Protein AF-A0A2J8PI56-F1 (afdb_monomer_lite)

Structure (mmCIF, N/CA/C/O backbone):
data_AF-A0A2J8PI56-F1
#
_entry.id   AF-A0A2J8PI56-F1
#
loop_
_atom_site.group_PDB
_atom_site.id
_atom_site.type_symbol
_atom_site.label_atom_id
_atom_site.label_alt_id
_atom_site.label_comp_id
_atom_site.label_asym_id
_atom_site.label_entity_id
_atom_site.label_seq_id
_atom_site.pdbx_PDB_ins_code
_atom_site.Cartn_x
_atom_site.Cartn_y
_atom_site.Cartn_z
_atom_site.occupancy
_atom_site.B_iso_or_equiv
_atom_site.auth_seq_id
_atom_site.auth_comp_id
_atom_site.auth_asym_id
_atom_site.auth_atom_id
_atom_site.pdbx_PDB_model_num
ATOM 1 N N . MET A 1 1 ? 15.524 -0.976 -21.102 1.00 78.50 1 MET A N 1
ATOM 2 C CA . MET A 1 1 ? 14.492 -1.824 -20.456 1.00 78.50 1 MET A CA 1
ATOM 3 C C . MET A 1 1 ? 13.629 -0.970 -19.536 1.00 78.50 1 MET A C 1
ATOM 5 O O . MET A 1 1 ? 14.182 -0.148 -18.815 1.00 78.50 1 MET A O 1
ATOM 9 N N . ARG A 1 2 ? 12.299 -1.134 -19.547 1.00 85.81 2 ARG A N 1
ATOM 10 C CA . ARG A 1 2 ? 11.397 -0.458 -18.594 1.00 85.81 2 ARG A CA 1
ATOM 11 C C . ARG A 1 2 ? 11.334 -1.282 -17.302 1.00 85.81 2 ARG A C 1
ATOM 13 O O . ARG A 1 2 ? 10.947 -2.439 -17.352 1.00 85.81 2 ARG A O 1
ATOM 20 N N . GLN A 1 3 ? 11.745 -0.699 -16.174 1.00 94.69 3 GLN A N 1
ATOM 21 C CA . GLN A 1 3 ? 11.803 -1.380 -14.866 1.00 94.69 3 GLN A CA 1
ATOM 22 C C . GLN A 1 3 ? 10.588 -1.094 -13.975 1.00 94.69 3 GLN A C 1
ATOM 24 O O . GLN A 1 3 ? 10.510 -1.628 -12.873 1.00 94.69 3 GLN A O 1
ATOM 29 N N . GLY A 1 4 ? 9.684 -0.219 -14.416 1.00 95.50 4 GLY A N 1
ATOM 30 C CA . GLY A 1 4 ? 8.539 0.240 -13.639 1.00 95.50 4 GLY A CA 1
ATOM 31 C C . GLY A 1 4 ? 7.222 -0.363 -14.114 1.00 95.50 4 GLY A C 1
ATOM 32 O O . GLY A 1 4 ? 7.041 -0.609 -15.307 1.00 95.50 4 GLY A O 1
ATOM 33 N N . LEU A 1 5 ? 6.297 -0.534 -13.175 1.00 95.44 5 LEU A N 1
ATOM 34 C CA . LEU A 1 5 ? 4.867 -0.690 -13.409 1.00 95.44 5 LEU A CA 1
ATOM 35 C C . LEU A 1 5 ? 4.110 0.472 -12.761 1.00 95.44 5 LEU A C 1
ATOM 37 O O . LEU A 1 5 ? 4.550 1.032 -11.757 1.00 95.44 5 LEU A O 1
ATOM 41 N N . GLN A 1 6 ? 2.959 0.808 -13.336 1.00 95.94 6 GLN A N 1
ATOM 42 C CA . GLN A 1 6 ? 2.049 1.814 -12.804 1.00 95.94 6 GLN A CA 1
ATOM 43 C C . GLN A 1 6 ? 0.695 1.171 -12.505 1.00 95.94 6 GLN A C 1
ATOM 45 O O . GLN A 1 6 ? 0.093 0.537 -13.376 1.00 95.94 6 GLN A O 1
ATOM 50 N N . CYS A 1 7 ? 0.188 1.359 -11.287 1.00 96.69 7 CYS A N 1
ATOM 51 C CA . CYS A 1 7 ? -1.158 0.927 -10.935 1.00 96.69 7 CYS A CA 1
ATOM 52 C C . CYS A 1 7 ? -2.193 1.701 -11.764 1.00 96.69 7 CYS A C 1
ATOM 54 O O . CYS A 1 7 ? -2.192 2.930 -11.794 1.00 96.69 7 CYS A O 1
ATOM 56 N N . LYS A 1 8 ? -3.125 1.000 -12.416 1.00 95.81 8 LYS A N 1
ATOM 57 C CA . LYS A 1 8 ? -4.154 1.645 -13.249 1.00 95.81 8 LYS A CA 1
ATOM 58 C C . LYS A 1 8 ? -5.143 2.480 -12.434 1.00 95.81 8 LYS A C 1
ATOM 60 O O . LYS A 1 8 ? -5.656 3.460 -12.970 1.00 95.81 8 LYS A O 1
ATOM 65 N N . ILE A 1 9 ? -5.368 2.101 -11.176 1.00 95.69 9 ILE A N 1
ATOM 66 C CA . ILE A 1 9 ? -6.370 2.688 -10.283 1.00 95.69 9 ILE A CA 1
ATOM 67 C C . ILE A 1 9 ? -5.774 3.899 -9.558 1.00 95.69 9 ILE A C 1
ATOM 69 O O . ILE A 1 9 ? -6.159 5.027 -9.837 1.00 95.69 9 ILE A O 1
ATOM 73 N N . CYS A 1 10 ? -4.782 3.688 -8.686 1.00 95.25 10 CYS A N 1
ATOM 74 C CA . CYS A 1 10 ? -4.196 4.766 -7.878 1.00 95.25 10 CYS A CA 1
ATOM 75 C C . CYS A 1 10 ? -2.998 5.478 -8.526 1.00 95.25 10 CYS A C 1
ATOM 77 O O . CYS A 1 10 ? -2.426 6.373 -7.914 1.00 95.25 10 CYS A O 1
ATOM 79 N N . LYS A 1 11 ? -2.578 5.074 -9.734 1.00 96.06 11 LYS A N 1
ATOM 80 C CA . LYS A 1 11 ? -1.438 5.656 -10.478 1.00 96.06 11 LYS A CA 1
ATOM 81 C C . LYS A 1 11 ? -0.077 5.583 -9.774 1.00 96.06 11 LYS A C 1
ATOM 83 O O . LYS A 1 11 ? 0.886 6.167 -10.268 1.00 96.06 11 LYS A O 1
ATOM 88 N N . MET A 1 12 ? 0.031 4.815 -8.687 1.00 95.75 12 MET A N 1
ATOM 89 C CA . MET A 1 12 ? 1.293 4.554 -7.997 1.00 95.75 12 MET A CA 1
ATOM 90 C C . MET A 1 12 ? 2.282 3.849 -8.928 1.00 95.75 12 MET A C 1
ATOM 92 O O . MET A 1 12 ? 1.924 2.884 -9.604 1.00 95.75 12 MET A O 1
ATOM 96 N N . ASN A 1 13 ? 3.525 4.327 -8.937 1.00 95.88 13 ASN A N 1
ATOM 97 C CA . ASN A 1 13 ? 4.620 3.726 -9.686 1.00 95.88 13 ASN A CA 1
ATOM 98 C C . ASN A 1 13 ? 5.461 2.849 -8.762 1.00 95.88 13 ASN A C 1
ATOM 100 O O . ASN A 1 13 ? 5.789 3.248 -7.646 1.00 95.88 13 ASN A O 1
ATOM 104 N N . VAL A 1 14 ? 5.832 1.669 -9.240 1.00 96.56 14 VAL A N 1
ATOM 105 C CA . VAL A 1 14 ? 6.653 0.717 -8.493 1.00 96.56 14 VAL A CA 1
ATOM 106 C C . VAL A 1 14 ? 7.638 0.053 -9.437 1.00 96.56 14 VAL A C 1
ATOM 108 O O . VAL A 1 14 ? 7.330 -0.189 -10.602 1.00 96.56 14 VAL A O 1
ATOM 111 N N . HIS A 1 15 ? 8.832 -0.264 -8.951 1.00 97.69 15 HIS A N 1
ATOM 112 C CA . HIS A 1 15 ? 9.742 -1.108 -9.718 1.00 97.69 15 HIS A CA 1
ATOM 113 C C . HIS A 1 15 ? 9.225 -2.546 -9.751 1.00 97.69 15 HIS A C 1
ATOM 115 O O . HIS A 1 15 ? 8.782 -3.053 -8.727 1.00 97.69 15 HIS A O 1
ATOM 121 N N . ILE A 1 16 ? 9.382 -3.243 -10.878 1.00 95.69 16 ILE A N 1
ATOM 122 C CA . ILE A 1 16 ? 8.986 -4.654 -11.042 1.00 95.69 16 ILE A CA 1
ATOM 123 C C . ILE A 1 16 ? 9.577 -5.521 -9.920 1.00 95.69 16 ILE A C 1
ATOM 125 O O . ILE A 1 16 ? 8.861 -6.283 -9.283 1.00 95.69 16 ILE A O 1
ATOM 129 N N . ARG A 1 17 ? 10.859 -5.320 -9.584 1.00 96.69 17 ARG A N 1
ATOM 130 C CA . ARG A 1 17 ? 11.529 -6.044 -8.487 1.00 96.69 17 A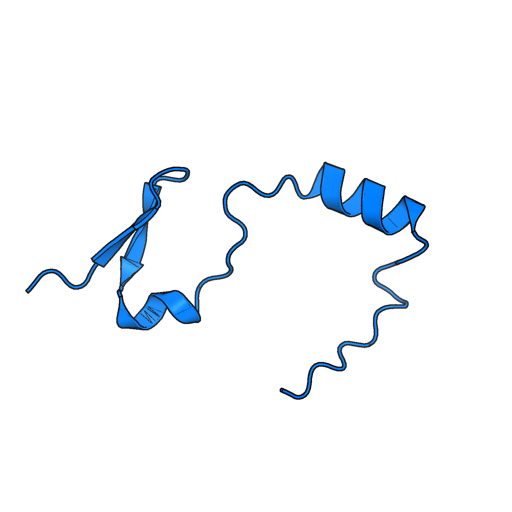RG A CA 1
ATOM 131 C C . ARG A 1 17 ? 10.997 -5.704 -7.087 1.00 96.69 17 ARG A C 1
ATOM 133 O O . ARG A 1 17 ? 11.169 -6.486 -6.166 1.00 96.69 17 ARG A O 1
ATOM 140 N N . CYS A 1 18 ? 10.418 -4.515 -6.915 1.00 97.06 18 CYS A N 1
ATOM 141 C CA . CYS A 1 18 ? 9.921 -4.023 -5.630 1.00 97.06 18 CYS A CA 1
ATOM 142 C C . CYS A 1 18 ? 8.414 -4.250 -5.468 1.00 97.06 18 CYS A C 1
ATOM 144 O O . CYS A 1 18 ? 7.885 -3.942 -4.407 1.00 97.06 18 CYS A O 1
ATOM 146 N N . GLN A 1 19 ? 7.728 -4.777 -6.489 1.00 95.00 19 GLN A N 1
ATOM 147 C CA . GLN A 1 19 ? 6.281 -4.987 -6.467 1.00 95.00 19 GLN A CA 1
ATOM 148 C C . GLN A 1 19 ? 5.840 -5.816 -5.259 1.00 95.00 19 GLN A C 1
ATOM 150 O O . GLN A 1 19 ? 4.886 -5.438 -4.591 1.00 95.00 19 GLN A O 1
ATOM 155 N N . ALA A 1 20 ? 6.558 -6.900 -4.954 1.00 95.88 20 ALA A N 1
ATOM 156 C CA . ALA A 1 20 ? 6.242 -7.785 -3.833 1.00 95.88 20 ALA A CA 1
ATOM 157 C C . ALA A 1 20 ? 6.397 -7.118 -2.453 1.00 95.88 20 ALA A C 1
ATOM 159 O O . ALA A 1 20 ? 5.787 -7.564 -1.489 1.00 95.88 20 ALA A O 1
ATOM 160 N N . ASN A 1 21 ? 7.179 -6.039 -2.357 1.00 96.06 21 ASN A N 1
ATOM 161 C CA . ASN A 1 21 ? 7.406 -5.328 -1.097 1.00 96.06 21 ASN A CA 1
ATOM 162 C C . ASN A 1 21 ? 6.329 -4.273 -0.819 1.00 96.06 21 ASN A C 1
ATOM 164 O O . ASN A 1 21 ? 6.290 -3.707 0.272 1.00 96.06 21 ASN A O 1
ATOM 168 N N . VAL A 1 22 ? 5.495 -3.945 -1.809 1.00 94.56 22 VAL A N 1
ATOM 169 C CA . VAL A 1 22 ? 4.465 -2.916 -1.672 1.00 94.56 22 VAL A CA 1
ATOM 170 C C . VAL A 1 22 ? 3.148 -3.555 -1.264 1.00 94.56 22 VAL A C 1
ATOM 172 O O . VAL A 1 22 ? 2.672 -4.493 -1.898 1.00 94.56 22 VAL A O 1
ATOM 175 N N . ALA A 1 23 ? 2.546 -3.016 -0.205 1.00 93.62 23 ALA A N 1
ATOM 176 C CA . ALA A 1 23 ? 1.264 -3.485 0.295 1.00 93.62 23 ALA A CA 1
ATOM 177 C C . ALA A 1 23 ? 0.170 -3.368 -0.790 1.00 93.62 23 ALA A C 1
ATOM 179 O O . ALA A 1 23 ? 0.013 -2.301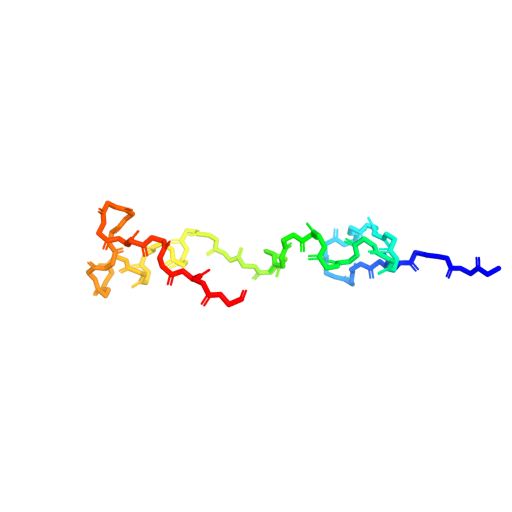 -1.392 1.00 93.62 23 ALA A O 1
ATOM 180 N N . PRO A 1 24 ? -0.637 -4.416 -1.023 1.00 90.62 24 PRO A N 1
ATOM 181 C CA . PRO A 1 24 ? -1.692 -4.413 -2.035 1.00 90.62 24 PRO A CA 1
ATOM 182 C C . PRO A 1 24 ? -2.985 -3.757 -1.514 1.00 90.62 24 PRO A C 1
ATOM 184 O O . PRO A 1 24 ? -4.065 -4.329 -1.602 1.00 90.62 24 PRO A O 1
ATOM 187 N N . ASN A 1 25 ? -2.899 -2.552 -0.950 1.00 91.44 25 ASN A N 1
ATOM 188 C CA . ASN A 1 25 ? -4.043 -1.850 -0.346 1.00 91.44 25 ASN A CA 1
ATOM 189 C C . ASN A 1 25 ? -4.857 -0.993 -1.341 1.00 91.44 25 ASN A C 1
ATOM 191 O O . ASN A 1 25 ? -5.810 -0.317 -0.953 1.00 91.44 25 ASN A O 1
ATOM 195 N N . CYS A 1 26 ? -4.488 -0.984 -2.623 1.00 95.50 26 CYS A N 1
ATOM 196 C CA . CYS A 1 26 ? -5.177 -0.194 -3.637 1.00 95.50 26 CYS A CA 1
ATOM 197 C C . CYS A 1 26 ? -6.627 -0.669 -3.829 1.00 95.50 26 CYS A C 1
ATOM 199 O O . CYS A 1 26 ? -6.874 -1.855 -4.017 1.00 95.50 26 CYS A O 1
ATOM 201 N N . GLY A 1 27 ? -7.580 0.267 -3.826 1.00 90.94 27 GLY A N 1
ATOM 202 C CA . GLY A 1 27 ? -9.001 -0.043 -4.012 1.00 90.94 27 GLY A CA 1
ATOM 203 C C . GLY A 1 27 ? -9.690 -0.629 -2.776 1.00 90.94 27 GLY A C 1
ATOM 204 O O . GLY A 1 27 ? -10.865 -0.968 -2.854 1.00 90.94 27 GLY A O 1
ATOM 205 N N . VAL A 1 28 ? -8.996 -0.725 -1.637 1.00 92.88 28 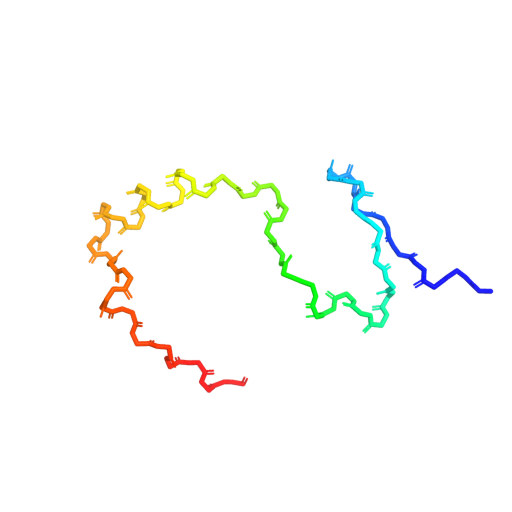VAL A N 1
ATOM 206 C CA . VAL A 1 28 ? -9.576 -1.204 -0.379 1.00 92.88 28 VAL A CA 1
ATOM 207 C C . VAL A 1 28 ? -10.117 -0.025 0.429 1.00 92.88 28 VAL A C 1
ATOM 209 O O . VAL A 1 28 ? -9.381 0.906 0.759 1.00 92.88 28 VAL A O 1
ATOM 212 N N . ASN A 1 29 ? -11.400 -0.075 0.795 1.00 91.88 29 ASN A N 1
ATOM 213 C CA . ASN A 1 29 ? -11.996 0.867 1.740 1.00 91.88 29 ASN A CA 1
ATOM 214 C C . ASN A 1 29 ? -11.737 0.392 3.177 1.00 91.88 29 ASN A C 1
ATOM 216 O O . ASN A 1 29 ? -12.432 -0.485 3.690 1.00 91.88 29 ASN A O 1
ATOM 220 N N . ALA A 1 30 ? -10.732 0.976 3.834 1.00 88.81 30 ALA A N 1
ATOM 221 C CA . ALA A 1 30 ? -10.320 0.570 5.179 1.00 88.81 30 ALA A CA 1
ATOM 222 C C . ALA A 1 30 ? -11.447 0.681 6.224 1.00 88.81 30 ALA A C 1
ATOM 224 O O . ALA A 1 30 ? -11.518 -0.140 7.135 1.00 88.81 30 ALA A O 1
ATOM 225 N N . VAL A 1 31 ? -12.345 1.663 6.083 1.00 90.50 31 VAL A N 1
ATOM 226 C CA . VAL A 1 31 ? -13.457 1.875 7.024 1.00 90.50 31 VAL A CA 1
ATOM 227 C C . VAL A 1 31 ? -14.495 0.767 6.895 1.00 90.50 31 VAL A C 1
ATOM 229 O O . VAL A 1 31 ? -14.965 0.233 7.896 1.00 90.50 31 VAL A O 1
ATOM 232 N N . GLU A 1 32 ? -14.859 0.419 5.665 1.00 93.69 32 GLU A N 1
ATOM 233 C CA . GLU A 1 32 ? -15.808 -0.662 5.401 1.00 93.69 32 GLU A CA 1
ATOM 234 C C . GLU A 1 32 ? -15.233 -2.017 5.815 1.00 93.69 32 GLU A C 1
ATOM 236 O O . GLU A 1 32 ? -15.901 -2.781 6.507 1.00 93.69 32 GLU A O 1
ATOM 241 N N . LEU A 1 33 ? -13.959 -2.264 5.498 1.00 90.12 33 LEU A N 1
ATOM 242 C CA . LEU A 1 33 ? -13.252 -3.461 5.940 1.00 90.12 33 LEU A CA 1
ATOM 243 C C . LEU A 1 33 ? -13.269 -3.587 7.470 1.00 90.12 33 LEU A C 1
ATOM 245 O O . LEU A 1 33 ? -13.620 -4.642 7.993 1.00 90.12 33 LEU A O 1
ATOM 249 N N . ALA A 1 34 ? -12.950 -2.511 8.192 1.00 89.88 34 ALA A N 1
ATOM 250 C CA . ALA A 1 34 ? -12.973 -2.507 9.652 1.00 89.88 34 ALA A CA 1
ATOM 251 C C . ALA A 1 34 ? -14.377 -2.790 10.217 1.00 89.88 34 ALA A C 1
ATOM 253 O O . ALA A 1 34 ? -14.505 -3.551 11.175 1.00 89.88 34 ALA A O 1
ATOM 254 N N . LYS A 1 35 ? -15.434 -2.230 9.610 1.00 92.44 35 LYS A N 1
ATOM 255 C CA . LYS A 1 35 ? -16.825 -2.502 10.012 1.00 92.44 35 LYS A CA 1
ATOM 256 C C . LYS A 1 35 ? -17.192 -3.973 9.828 1.00 92.44 35 LYS A C 1
ATOM 258 O O . LYS A 1 35 ? -17.764 -4.569 10.738 1.00 92.44 35 LYS A O 1
ATOM 263 N N . THR A 1 36 ? -16.840 -4.562 8.687 1.00 92.12 36 THR A N 1
ATOM 264 C CA . THR A 1 36 ? -17.114 -5.979 8.414 1.00 92.12 36 THR A CA 1
ATOM 265 C C . THR A 1 36 ? -16.354 -6.888 9.382 1.00 92.12 36 THR A C 1
ATOM 267 O O . THR A 1 36 ? -16.946 -7.811 9.937 1.00 92.12 36 THR A O 1
ATOM 270 N N . LEU A 1 37 ? -15.078 -6.593 9.660 1.00 89.88 37 LEU A N 1
ATOM 271 C CA . LEU A 1 37 ? -14.276 -7.335 10.643 1.00 89.88 37 LEU A CA 1
ATOM 272 C C . LEU A 1 37 ? -14.872 -7.252 12.057 1.00 89.88 37 LEU A C 1
ATOM 274 O O . 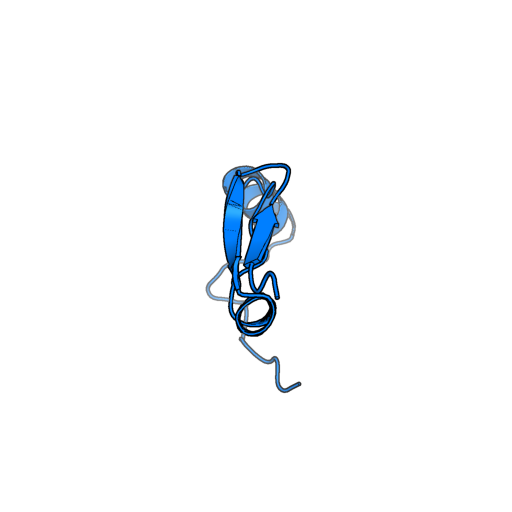LEU A 1 37 ? -14.976 -8.270 12.741 1.00 89.88 37 LEU A O 1
ATOM 278 N N . ALA A 1 38 ? -15.332 -6.067 12.470 1.00 89.81 38 ALA A N 1
ATOM 279 C CA . ALA A 1 38 ? -16.000 -5.879 13.755 1.00 89.81 38 ALA A CA 1
ATOM 280 C C . ALA A 1 38 ? -17.312 -6.678 13.849 1.00 89.81 38 ALA A C 1
ATOM 282 O O . ALA A 1 38 ? -17.572 -7.298 14.879 1.00 89.81 38 ALA A O 1
ATOM 283 N N . GLY A 1 39 ? -18.100 -6.731 12.768 1.00 91.75 39 GLY A N 1
ATOM 284 C CA . GLY A 1 39 ? -19.303 -7.569 12.685 1.00 91.75 39 GLY A CA 1
ATOM 285 C C . GLY A 1 39 ? -19.017 -9.071 12.811 1.00 91.75 39 GLY A C 1
ATOM 286 O O . GLY A 1 39 ? -19.857 -9.815 13.307 1.00 91.75 39 GLY A O 1
ATOM 287 N N . MET A 1 40 ? -17.814 -9.511 12.428 1.00 90.00 40 MET A N 1
ATOM 288 C CA . MET A 1 40 ? -17.331 -10.887 12.613 1.00 90.00 40 MET A CA 1
ATOM 289 C C . MET A 1 40 ? -16.683 -11.128 13.990 1.00 90.00 40 MET A C 1
ATOM 291 O O . MET A 1 40 ? -16.186 -12.222 14.246 1.00 90.00 40 MET A O 1
ATOM 295 N N . GLY A 1 41 ? -16.648 -10.126 14.877 1.00 86.44 41 GLY A N 1
ATOM 296 C CA . GLY A 1 41 ? -16.001 -10.222 16.191 1.00 86.44 41 GLY A CA 1
ATOM 297 C C . GLY A 1 41 ? -14.466 -10.220 16.150 1.00 86.44 41 GLY A C 1
ATOM 298 O O . GLY A 1 41 ? -13.826 -10.470 17.172 1.00 86.44 41 GLY A O 1
ATOM 299 N N . LEU A 1 42 ? -13.856 -9.927 14.997 1.00 85.25 42 LEU A N 1
ATOM 300 C CA . LEU A 1 42 ? -12.405 -9.862 14.833 1.00 85.25 42 LEU A CA 1
ATOM 301 C C . LEU A 1 42 ? -11.911 -8.468 15.222 1.00 85.25 42 LEU A C 1
ATOM 303 O O . LEU A 1 42 ? -12.020 -7.512 14.455 1.00 85.25 42 LEU A O 1
ATOM 307 N N . GLN A 1 43 ? -11.368 -8.355 16.434 1.00 79.50 43 GLN A N 1
ATOM 308 C CA . GLN A 1 43 ? -10.757 -7.121 16.927 1.00 79.50 43 GLN A CA 1
ATOM 309 C C . GLN A 1 43 ? -9.225 -7.166 16.811 1.00 79.50 43 GLN A C 1
ATOM 311 O O . GLN A 1 43 ? -8.640 -8.241 16.965 1.00 79.50 43 GLN A O 1
ATOM 316 N N . PRO A 1 44 ? -8.551 -6.015 16.612 1.00 74.19 44 PRO A N 1
ATOM 317 C CA . PRO A 1 44 ? -7.091 -5.943 16.497 1.00 74.19 44 PRO A CA 1
ATOM 318 C C . PRO A 1 44 ? -6.323 -6.580 17.666 1.00 74.19 44 PRO A C 1
ATOM 320 O O . PRO A 1 44 ? -5.204 -7.035 17.480 1.00 74.19 44 PRO A O 1
ATOM 323 N N . GLY A 1 45 ? -6.913 -6.631 18.866 1.00 73.94 45 GLY A N 1
ATOM 324 C CA . GLY A 1 45 ? -6.298 -7.253 20.045 1.00 73.94 45 GLY A CA 1
ATOM 325 C C . GLY A 1 45 ? -6.370 -8.784 20.079 1.00 73.94 45 GLY A C 1
ATOM 326 O O . GLY A 1 45 ? -5.626 -9.406 20.831 1.00 73.94 45 GLY A O 1
ATOM 327 N N . ASN A 1 46 ? -7.234 -9.399 19.267 1.00 72.25 46 ASN A N 1
ATOM 328 C CA . ASN A 1 46 ? -7.496 -10.842 19.287 1.00 72.25 46 ASN A CA 1
ATOM 329 C C . ASN A 1 46 ? -6.871 -11.566 18.085 1.00 72.25 46 ASN A C 1
ATOM 331 O O . ASN A 1 46 ? -6.870 -12.795 18.030 1.00 72.25 46 ASN A O 1
ATOM 335 N N . ILE A 1 47 ? -6.340 -10.815 17.116 1.00 70.50 47 ILE A N 1
ATOM 336 C CA . ILE A 1 47 ? -5.644 -11.362 15.954 1.00 70.50 47 ILE A CA 1
ATOM 337 C C . ILE A 1 47 ? -4.174 -11.619 16.307 1.00 70.50 47 ILE A C 1
ATOM 339 O O 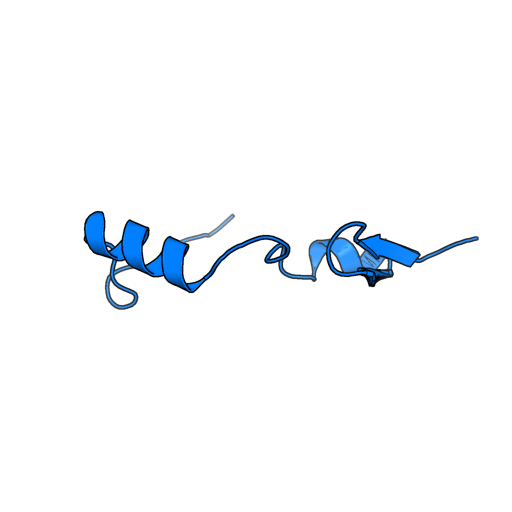. ILE A 1 47 ? -3.318 -10.748 16.183 1.00 70.50 47 ILE A O 1
ATOM 343 N N . SER A 1 48 ? -3.853 -12.836 16.750 1.00 71.12 48 SER A N 1
ATOM 344 C CA . SER A 1 48 ? -2.451 -13.265 16.819 1.00 71.12 48 SER A CA 1
ATOM 345 C C . SER A 1 48 ? -1.851 -13.238 15.408 1.00 71.12 48 SER A C 1
ATOM 347 O O . SER A 1 48 ? -2.383 -13.924 14.531 1.00 71.12 48 SER A O 1
ATOM 349 N N . PRO A 1 49 ? -0.735 -12.526 15.158 1.00 65.50 49 PRO A N 1
ATOM 350 C CA . PRO A 1 49 ? -0.038 -12.573 13.881 1.00 65.50 49 PRO A CA 1
ATOM 351 C C . PRO A 1 49 ? 0.727 -13.899 13.786 1.00 65.50 49 PRO A C 1
ATOM 353 O O . PRO A 1 49 ? 1.949 -13.948 13.878 1.00 65.50 49 PRO A O 1
ATOM 356 N N . THR A 1 50 ? 0.011 -15.014 13.649 1.00 60.59 50 THR A N 1
ATOM 357 C CA . THR A 1 50 ? 0.618 -16.276 13.226 1.00 60.59 50 THR A CA 1
ATOM 358 C C . THR A 1 50 ? 0.412 -16.408 11.731 1.00 60.59 50 THR A C 1
ATOM 360 O O . THR A 1 50 ? -0.534 -17.026 11.261 1.00 60.59 50 THR A O 1
ATOM 363 N N . SER A 1 51 ? 1.333 -15.827 10.978 1.00 54.09 51 SER A N 1
ATOM 364 C CA . SER A 1 51 ? 1.603 -16.254 9.612 1.00 54.09 51 SER A CA 1
ATOM 365 C C . SER A 1 51 ? 3.100 -16.517 9.505 1.00 54.09 51 SER A C 1
ATOM 367 O O . SER A 1 51 ? 3.862 -15.697 9.003 1.00 54.09 51 SER A O 1
ATOM 369 N N . LYS A 1 52 ? 3.529 -17.669 10.039 1.00 48.94 52 LYS A N 1
ATOM 370 C CA . LYS A 1 52 ? 4.644 -18.394 9.428 1.00 48.94 52 LYS A CA 1
ATOM 371 C C . LYS A 1 52 ? 4.111 -18.923 8.098 1.00 48.94 52 LYS A C 1
ATOM 373 O O . LYS A 1 52 ? 3.351 -19.889 8.107 1.00 48.94 52 LYS A O 1
ATOM 378 N N . LEU A 1 53 ? 4.479 -18.279 7.001 1.00 41.59 53 LEU A N 1
ATOM 379 C CA . LEU A 1 53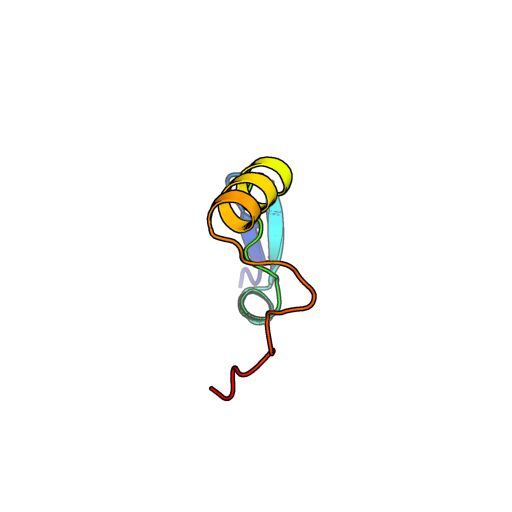 ? 4.635 -18.930 5.706 1.00 41.59 53 LEU A CA 1
ATOM 380 C C . LEU A 1 53 ? 5.787 -18.253 4.968 1.00 41.59 53 LEU A C 1
ATOM 382 O O . LEU A 1 53 ? 5.776 -17.003 4.925 1.00 41.59 53 LEU A O 1
#

Organism: Pan troglodytes (NCBI:txid9598)

pLDDT: mean 87.02, std 13.0, range [41.59, 97.69]

Foldseek 3Di:
DDQWDADPQPRDIDGPVCVVVDDPCGPPDPVVVVVVCVVVVNDPVPDDPPDPD

InterPro domains:
  IPR002219 Protein kinase C-like, phorbol ester/diacylglycerol-binding domain [PF00130] (2-28)
  IPR002219 Protein kinase C-like, phorbol ester/diacylglycerol-binding domain [PS50081] (1-26)
  IPR046349 C1-like domain superfamily [SSF57889] (2-30)

Sequence (53 aa):
MRQGLQCKICKMNVHIRCQANVAPNCGVNAVELAKTLAGMGLQPGNISPTSKL

Secondary structure (DSSP, 8-state):
---EEE-TTT--EEEGGGGGGS---TT--HHHHHHHHHHTT--TTT-------

Radius of gyration: 15.69 Å; chains: 1; bounding box: 34×25×40 Å